Protein AF-A0A091EJ74-F1 (afdb_monomer_lite)

Radius of gyration: 9.72 Å; chains: 1; bounding box: 23×18×27 Å

pLDDT: mean 90.73, std 9.33, range [53.59, 97.06]

Structure (mmCIF, N/CA/C/O backbone):
data_AF-A0A091EJ74-F1
#
_entry.id   AF-A0A091EJ74-F1
#
loop_
_atom_site.group_PDB
_atom_site.id
_atom_site.type_symbol
_atom_site.label_atom_id
_atom_site.label_alt_id
_atom_site.label_comp_id
_atom_site.label_asym_id
_atom_site.label_entity_id
_atom_site.label_seq_id
_atom_site.pdbx_PDB_ins_code
_atom_site.Cartn_x
_atom_site.Cartn_y
_atom_site.Cartn_z
_atom_site.occupancy
_atom_site.B_iso_or_equiv
_atom_site.auth_seq_id
_atom_site.auth_comp_id
_atom_site.auth_asym_id
_atom_site.auth_atom_id
_atom_site.pdbx_PDB_model_num
ATOM 1 N N . ALA A 1 1 ? -14.109 2.954 19.132 1.00 53.59 1 ALA A N 1
ATOM 2 C CA . ALA A 1 1 ? -14.042 2.788 17.668 1.00 53.59 1 ALA A CA 1
ATOM 3 C C . ALA A 1 1 ? -12.666 2.242 17.322 1.00 53.59 1 ALA A C 1
ATOM 5 O O . ALA A 1 1 ? -11.682 2.844 17.733 1.00 53.59 1 ALA A O 1
ATOM 6 N N . TYR A 1 2 ? -12.578 1.087 16.662 1.00 58.91 2 TYR A N 1
ATOM 7 C CA . TYR A 1 2 ? -11.309 0.629 16.099 1.00 58.91 2 TYR A CA 1
ATOM 8 C C . TYR A 1 2 ? -10.956 1.600 14.972 1.00 58.91 2 TYR A C 1
ATOM 10 O O . TYR A 1 2 ? -11.647 1.649 13.956 1.00 58.91 2 TYR A O 1
ATOM 18 N N . SER A 1 3 ? -9.987 2.480 15.216 1.00 72.44 3 SER A N 1
ATOM 19 C CA . SER A 1 3 ? -9.645 3.537 14.270 1.00 72.44 3 SER A CA 1
ATOM 20 C C . SER A 1 3 ? -9.202 2.905 12.953 1.00 72.44 3 SER A C 1
ATOM 22 O O . SER A 1 3 ? -8.335 2.030 12.953 1.00 72.44 3 SER A O 1
ATOM 24 N N . GLN A 1 4 ? -9.755 3.368 11.829 1.00 72.62 4 GLN A N 1
ATOM 25 C CA . GLN A 1 4 ? -9.337 2.932 10.487 1.00 72.62 4 GLN A CA 1
ATOM 26 C C . GLN A 1 4 ? -7.812 3.039 10.306 1.00 72.62 4 GLN A C 1
ATOM 28 O O . GLN A 1 4 ? -7.212 2.209 9.630 1.00 72.62 4 GLN A O 1
ATOM 33 N N . GLU A 1 5 ? -7.178 3.994 11.000 1.00 78.12 5 GLU A N 1
ATOM 34 C CA . GLU A 1 5 ? -5.723 4.149 11.077 1.00 78.12 5 GLU A CA 1
ATOM 35 C C . GLU A 1 5 ? -4.995 2.872 11.526 1.00 78.12 5 GLU A C 1
ATOM 37 O O . GLU A 1 5 ? -4.003 2.473 10.912 1.00 78.12 5 GLU A O 1
ATOM 42 N N . ALA A 1 6 ? -5.507 2.204 12.561 1.00 83.00 6 ALA A N 1
ATOM 43 C CA . ALA A 1 6 ? -4.938 0.967 13.078 1.00 83.00 6 ALA A CA 1
ATOM 44 C C . ALA A 1 6 ? -5.270 -0.227 12.173 1.00 83.00 6 ALA A C 1
ATOM 46 O O . ALA A 1 6 ? -4.396 -1.054 11.933 1.00 83.00 6 ALA A O 1
ATOM 47 N N . SER A 1 7 ? -6.494 -0.283 11.635 1.00 89.62 7 SER A N 1
ATOM 48 C CA . SER A 1 7 ? -6.964 -1.394 10.794 1.00 89.62 7 SER A CA 1
ATOM 49 C C . SER A 1 7 ? -6.129 -1.582 9.535 1.00 89.62 7 SER A C 1
ATOM 51 O O . SER A 1 7 ? -5.652 -2.674 9.243 1.00 89.62 7 SER A O 1
ATOM 53 N N . ASP A 1 8 ? -5.948 -0.500 8.794 1.00 92.94 8 ASP A N 1
ATOM 54 C CA . ASP A 1 8 ? -5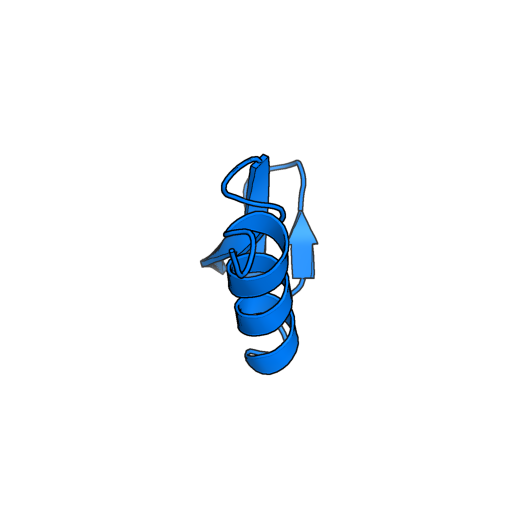.300 -0.484 7.488 1.00 92.94 8 ASP A CA 1
ATOM 55 C C . ASP A 1 8 ? -3.781 -0.697 7.617 1.00 92.94 8 ASP A C 1
ATOM 57 O O . ASP A 1 8 ? -3.187 -1.545 6.951 1.00 92.94 8 ASP A O 1
ATOM 61 N N . THR A 1 9 ? -3.168 -0.055 8.617 1.00 93.31 9 THR A N 1
ATOM 62 C CA . THR A 1 9 ? -1.756 -0.286 8.965 1.00 93.31 9 THR A CA 1
ATOM 63 C C . THR A 1 9 ? -1.505 -1.730 9.412 1.00 93.31 9 THR A C 1
ATOM 65 O O . THR A 1 9 ? -0.490 -2.329 9.047 1.00 93.31 9 THR A O 1
ATOM 68 N N . LEU A 1 10 ? -2.421 -2.315 10.192 1.00 94.56 10 LEU A N 1
ATOM 69 C CA . LEU A 1 10 ? -2.312 -3.705 10.629 1.00 94.56 10 LEU A CA 1
ATOM 70 C C . LEU A 1 10 ? -2.492 -4.672 9.453 1.00 94.56 10 LEU A C 1
ATOM 72 O 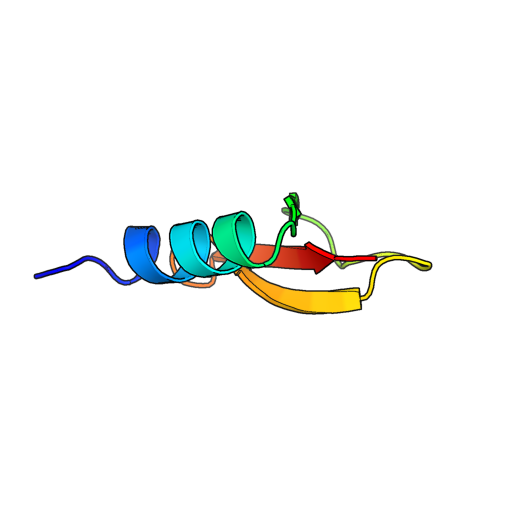O . LEU A 1 10 ? -1.725 -5.626 9.341 1.00 94.56 10 LEU A O 1
ATOM 76 N N . ALA A 1 11 ? -3.459 -4.427 8.568 1.00 94.75 11 ALA A N 1
ATOM 77 C CA . ALA A 1 11 ? -3.685 -5.232 7.369 1.00 94.75 11 ALA A CA 1
ATOM 78 C C . ALA A 1 11 ? -2.462 -5.226 6.437 1.00 94.75 11 ALA A C 1
ATOM 80 O O . ALA A 1 11 ? -2.030 -6.287 5.974 1.00 94.75 11 ALA A O 1
ATOM 81 N N . CYS A 1 12 ? -1.840 -4.058 6.242 1.00 95.81 12 CYS A N 1
ATOM 82 C CA . CYS A 1 12 ? -0.604 -3.939 5.477 1.00 95.81 12 CYS A CA 1
ATOM 83 C C . CYS A 1 12 ? 0.531 -4.779 6.081 1.00 95.81 12 CYS A C 1
ATOM 85 O O . CYS A 1 12 ? 1.162 -5.583 5.388 1.00 95.81 12 CYS A O 1
ATOM 87 N N . ARG A 1 13 ? 0.741 -4.662 7.402 1.00 94.06 13 ARG A N 1
ATOM 88 C CA . ARG A 1 13 ?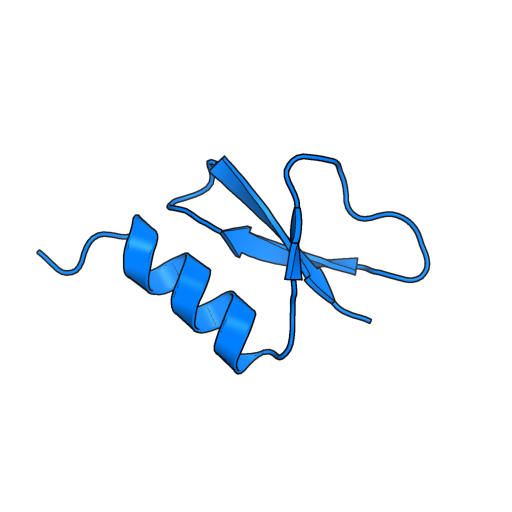 1.754 -5.439 8.130 1.00 94.06 13 ARG A CA 1
ATOM 89 C C . ARG A 1 13 ? 1.498 -6.945 8.031 1.00 94.06 13 ARG A C 1
ATOM 91 O O . ARG A 1 13 ? 2.434 -7.701 7.781 1.00 94.06 13 ARG A O 1
ATOM 98 N N . GLN A 1 14 ? 0.252 -7.387 8.203 1.00 95.50 14 GLN A N 1
ATOM 99 C CA . GLN A 1 14 ? -0.123 -8.803 8.087 1.00 95.50 14 GLN A CA 1
ATOM 100 C C . GLN A 1 14 ? 0.124 -9.350 6.678 1.00 95.50 14 GLN A C 1
ATOM 102 O O . GLN A 1 14 ? 0.562 -10.487 6.520 1.00 95.50 14 GLN A O 1
ATOM 107 N N . SER A 1 15 ? -0.057 -8.512 5.659 1.00 94.06 15 SER A N 1
ATOM 108 C CA . SER A 1 15 ? 0.227 -8.857 4.266 1.00 94.06 15 SER A CA 1
ATOM 109 C C . SER A 1 15 ? 1.723 -8.909 3.936 1.00 94.06 15 SER A C 1
ATOM 111 O O . SER A 1 15 ? 2.069 -9.237 2.799 1.00 94.06 15 SER A O 1
ATOM 113 N N . ARG A 1 16 ? 2.607 -8.625 4.908 1.00 95.56 16 ARG A N 1
ATOM 114 C CA . ARG A 1 16 ? 4.057 -8.415 4.734 1.00 95.56 16 ARG A CA 1
ATOM 115 C C . ARG A 1 16 ? 4.384 -7.251 3.788 1.00 95.56 16 ARG A C 1
ATOM 117 O O . ARG A 1 16 ? 5.416 -7.268 3.124 1.00 95.56 16 ARG A O 1
ATOM 124 N N . GLY A 1 17 ? 3.487 -6.268 3.710 1.00 95.31 17 GLY A N 1
ATOM 125 C CA . GLY A 1 17 ? 3.714 -5.012 3.004 1.00 95.31 17 GLY A CA 1
ATOM 126 C C . GLY A 1 17 ? 4.436 -3.982 3.876 1.00 95.31 17 GLY A C 1
ATOM 127 O O . GLY A 1 17 ? 4.589 -4.152 5.088 1.00 95.31 17 GLY A O 1
ATOM 128 N N . SER A 1 18 ? 4.861 -2.892 3.245 1.00 94.56 18 SER A N 1
ATOM 129 C CA . SER A 1 18 ? 5.499 -1.738 3.869 1.00 94.56 18 SER A CA 1
ATOM 130 C C . SER A 1 18 ? 4.714 -0.466 3.566 1.00 94.56 18 SER A C 1
ATOM 132 O O . SER A 1 18 ? 4.289 -0.235 2.436 1.00 94.56 18 SER A O 1
ATOM 134 N N . CYS A 1 19 ? 4.535 0.372 4.581 1.00 95.06 19 CYS A N 1
ATOM 135 C CA . CYS A 1 19 ? 3.827 1.637 4.450 1.00 95.06 19 CYS A CA 1
ATOM 136 C C . CYS A 1 19 ? 4.762 2.721 3.901 1.00 95.06 19 CYS A C 1
ATOM 138 O O . CYS A 1 19 ? 5.773 3.041 4.525 1.00 95.06 19 CYS A O 1
ATOM 140 N N . SER A 1 20 ? 4.395 3.319 2.773 1.00 93.81 20 SER A N 1
ATOM 141 C CA . SER A 1 20 ? 5.169 4.339 2.069 1.00 93.81 20 SER A CA 1
ATOM 142 C C . SER A 1 20 ? 4.396 5.655 1.956 1.00 93.81 20 SER A C 1
ATOM 144 O O . SER A 1 20 ? 3.190 5.665 1.712 1.00 93.81 20 SER A O 1
ATOM 146 N N . PHE A 1 21 ? 5.102 6.778 2.112 1.00 93.94 21 PHE A N 1
ATOM 147 C CA . PHE A 1 21 ? 4.575 8.122 1.824 1.00 93.94 21 PHE A CA 1
ATOM 148 C C . PHE A 1 21 ? 4.608 8.449 0.325 1.00 93.94 21 PHE A C 1
ATOM 150 O O . PHE A 1 21 ? 3.894 9.336 -0.134 1.00 93.94 21 PHE A O 1
ATOM 157 N N . VAL A 1 22 ? 5.438 7.736 -0.438 1.00 94.06 22 VAL A N 1
ATOM 158 C CA . VAL A 1 22 ? 5.565 7.879 -1.892 1.00 94.06 22 VAL A CA 1
ATOM 159 C C . VAL A 1 22 ? 4.790 6.765 -2.610 1.00 94.06 22 VAL A C 1
ATOM 161 O O . VAL A 1 22 ? 4.533 5.723 -1.995 1.00 94.06 22 VAL A O 1
ATOM 164 N N . PRO A 1 23 ? 4.399 6.954 -3.889 1.00 93.62 23 PRO A N 1
ATOM 165 C CA . PRO A 1 23 ? 3.866 5.872 -4.716 1.00 93.62 23 PRO A CA 1
ATOM 166 C C . PRO A 1 23 ? 4.733 4.612 -4.637 1.00 93.62 23 PRO A C 1
ATOM 168 O O . PRO A 1 23 ? 5.957 4.711 -4.550 1.00 93.62 23 PRO A O 1
ATOM 171 N N . CYS A 1 24 ? 4.103 3.438 -4.670 1.00 94.56 24 CYS A N 1
ATOM 172 C CA . CYS A 1 24 ? 4.849 2.192 -4.784 1.00 94.56 24 CYS A CA 1
ATOM 173 C C . CYS A 1 24 ? 5.576 2.176 -6.130 1.00 94.56 24 CYS A C 1
ATOM 175 O O . CYS A 1 24 ? 4.971 2.429 -7.173 1.00 94.56 24 CYS A O 1
ATOM 177 N N . SER A 1 25 ? 6.876 1.913 -6.087 1.00 92.88 25 SER A N 1
ATOM 178 C CA . SER A 1 25 ? 7.721 1.830 -7.273 1.00 92.88 25 SER A CA 1
ATOM 179 C C . SER A 1 25 ? 7.992 0.373 -7.591 1.00 92.88 25 SER A C 1
ATOM 181 O O . SER A 1 25 ? 8.255 -0.411 -6.676 1.00 92.88 25 SER A O 1
ATOM 183 N N . ALA 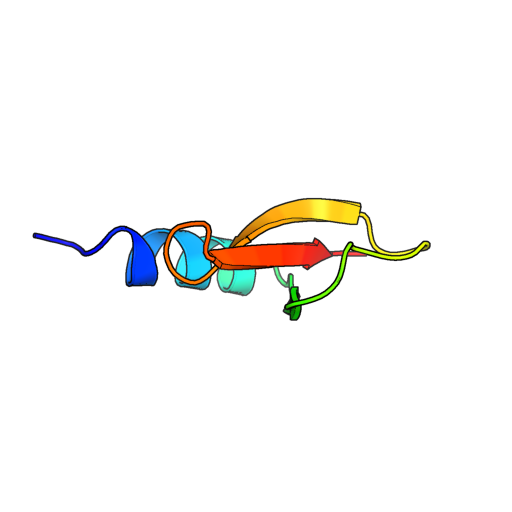A 1 26 ? 7.994 0.028 -8.881 1.00 89.81 26 ALA A N 1
ATOM 184 C CA . ALA A 1 26 ? 8.360 -1.310 -9.325 1.00 89.81 26 ALA A CA 1
ATOM 185 C C . ALA A 1 26 ? 9.695 -1.736 -8.682 1.00 89.81 26 ALA A C 1
ATOM 187 O O . ALA A 1 26 ? 10.631 -0.931 -8.630 1.00 89.81 26 ALA A O 1
ATOM 188 N N . PRO A 1 27 ? 9.789 -2.971 -8.167 1.00 90.94 27 PRO A N 1
ATOM 189 C CA . PRO A 1 27 ? 8.851 -4.093 -8.332 1.00 90.94 27 PRO A CA 1
ATOM 190 C C . PRO A 1 27 ? 7.701 -4.157 -7.308 1.00 90.94 27 PRO A C 1
ATOM 192 O O . PRO A 1 27 ? 6.916 -5.096 -7.345 1.00 90.94 27 PRO A O 1
ATOM 195 N N . LEU A 1 28 ? 7.580 -3.184 -6.404 1.00 94.56 28 LEU A N 1
ATOM 196 C CA . LEU A 1 28 ? 6.534 -3.164 -5.383 1.00 94.56 28 LEU A CA 1
ATOM 197 C C . LEU A 1 28 ? 5.207 -2.654 -5.961 1.00 94.56 28 LEU A C 1
ATOM 199 O O . LEU A 1 28 ? 5.159 -1.599 -6.597 1.00 94.56 28 LEU A O 1
ATOM 203 N N . VAL A 1 29 ? 4.117 -3.354 -5.660 1.00 95.50 29 VAL A N 1
ATOM 204 C CA . VAL A 1 29 ? 2.748 -2.986 -6.031 1.00 95.50 29 VAL A CA 1
ATOM 205 C C . VAL A 1 29 ? 1.978 -2.429 -4.835 1.00 95.50 29 VAL A C 1
ATOM 207 O O . VAL A 1 29 ? 2.196 -2.828 -3.688 1.00 95.50 29 VAL A O 1
ATOM 210 N N . GLU A 1 30 ? 1.074 -1.487 -5.099 1.00 95.81 30 GLU A N 1
ATOM 211 C CA . GLU A 1 30 ? 0.130 -0.992 -4.097 1.00 95.81 30 GLU A CA 1
ATOM 212 C C . GLU A 1 30 ? -0.947 -2.055 -3.848 1.00 95.81 30 GLU A C 1
ATOM 214 O O . GLU A 1 30 ? -1.658 -2.450 -4.768 1.00 95.81 30 GLU A O 1
ATOM 219 N N . ILE A 1 31 ? -1.063 -2.520 -2.604 1.00 95.88 31 ILE A N 1
ATOM 220 C CA . ILE A 1 31 ? -2.052 -3.532 -2.187 1.00 95.88 31 ILE A CA 1
ATOM 221 C C . ILE A 1 31 ? -3.114 -2.974 -1.231 1.00 95.88 31 ILE A C 1
ATOM 223 O O . ILE A 1 31 ? -3.972 -3.710 -0.751 1.00 95.88 31 ILE A O 1
ATOM 227 N N . GLY A 1 32 ? -3.029 -1.686 -0.906 1.00 94.38 32 GLY A N 1
ATOM 228 C CA . GLY A 1 32 ? -3.901 -1.015 0.049 1.00 94.38 32 GLY A CA 1
ATOM 229 C C . GLY A 1 32 ? -3.263 0.261 0.578 1.00 94.38 32 GLY A C 1
ATOM 230 O O . GLY A 1 32 ? -2.341 0.812 -0.028 1.00 94.38 32 GLY A O 1
ATOM 231 N N . THR A 1 33 ? -3.712 0.709 1.744 1.00 94.94 33 THR A N 1
ATOM 232 C CA . THR A 1 33 ? -3.229 1.937 2.374 1.00 94.94 33 THR A CA 1
ATOM 233 C C . THR A 1 33 ? -2.549 1.661 3.723 1.00 94.94 33 THR A C 1
ATOM 235 O O . THR A 1 33 ? -2.502 0.524 4.197 1.00 94.94 33 THR A O 1
ATOM 238 N N . CYS A 1 34 ? -1.949 2.685 4.335 1.00 95.00 34 CYS A N 1
ATOM 239 C CA . CYS A 1 34 ? -1.682 2.687 5.774 1.00 95.00 34 CYS A CA 1
ATOM 240 C C . CYS A 1 34 ? -2.101 4.010 6.419 1.00 95.00 34 CYS A C 1
ATOM 242 O O . CYS A 1 34 ? -2.277 5.040 5.763 1.00 95.00 34 CYS A O 1
ATOM 244 N N . ARG A 1 35 ? -2.175 3.999 7.754 1.00 92.81 35 ARG A N 1
ATOM 245 C CA . ARG A 1 35 ? -2.530 5.148 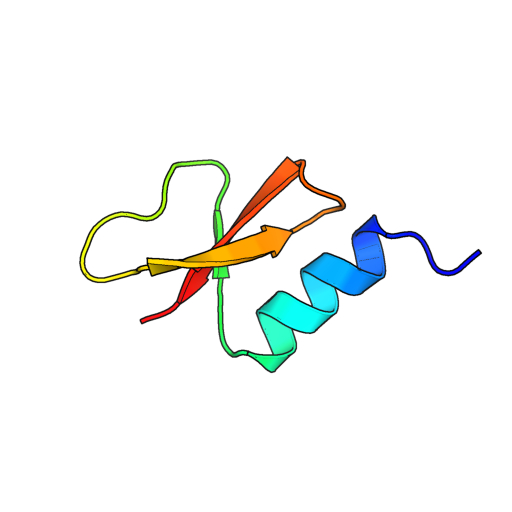8.595 1.00 92.81 35 ARG A CA 1
ATOM 246 C C . ARG A 1 35 ? -3.831 5.828 8.153 1.00 92.81 35 ARG A C 1
ATOM 248 O O . ARG A 1 35 ? -3.930 7.054 8.150 1.00 92.81 35 ARG A O 1
ATOM 255 N N . GLY A 1 36 ? -4.830 5.016 7.806 1.00 90.56 36 GLY A N 1
ATOM 256 C CA . GLY A 1 36 ? -6.170 5.492 7.476 1.00 90.56 36 GLY A CA 1
ATOM 257 C C . GLY A 1 36 ? -6.185 6.215 6.135 1.00 90.56 36 GLY A C 1
ATOM 258 O O . GLY A 1 36 ? -6.737 7.306 6.040 1.00 90.56 36 GLY A O 1
ATOM 259 N N . GLY A 1 37 ? -5.510 5.648 5.131 1.00 91.25 37 GLY A N 1
ATOM 260 C CA . GLY A 1 37 ? -5.450 6.225 3.786 1.00 91.25 37 GLY A CA 1
ATOM 261 C C . GLY A 1 37 ? -4.354 7.269 3.560 1.00 91.25 37 GLY A C 1
ATOM 262 O O . GLY A 1 37 ? -4.195 7.743 2.441 1.00 91.25 37 GLY A O 1
ATOM 263 N N . LYS A 1 38 ? -3.584 7.644 4.589 1.00 93.00 38 LYS A N 1
ATOM 264 C CA . LYS A 1 38 ? -2.529 8.673 4.468 1.00 93.00 38 LYS A CA 1
ATOM 265 C C . LYS A 1 38 ? -1.273 8.166 3.759 1.00 93.00 38 LYS A C 1
ATOM 267 O O . LYS A 1 38 ? -0.486 8.968 3.268 1.00 93.00 38 LYS A O 1
ATOM 272 N N . LEU A 1 39 ? -1.061 6.854 3.767 1.00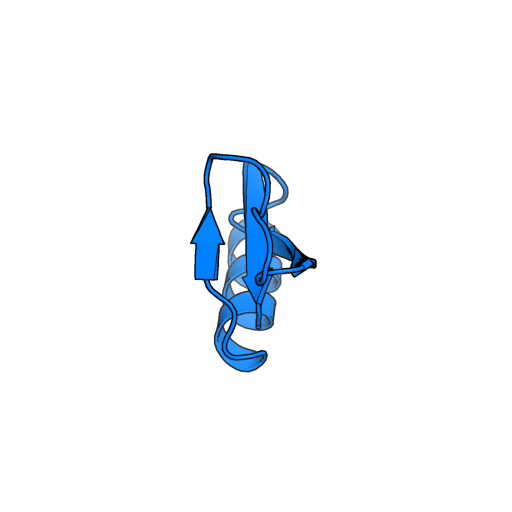 95.31 39 LEU A N 1
ATOM 273 C CA . LEU A 1 39 ? 0.089 6.171 3.183 1.00 95.31 39 LEU A CA 1
ATOM 274 C C . LEU A 1 39 ? -0.378 5.067 2.245 1.00 95.31 39 LEU A C 1
ATOM 276 O O . LEU A 1 39 ? -1.511 4.600 2.337 1.00 95.31 39 LEU A O 1
ATOM 280 N N . ARG A 1 40 ? 0.540 4.593 1.412 1.00 96.12 40 ARG A N 1
ATOM 281 C CA . ARG A 1 40 ? 0.342 3.442 0.534 1.00 96.12 40 ARG A CA 1
ATOM 282 C C . ARG A 1 40 ? 0.957 2.200 1.149 1.00 96.12 40 ARG A C 1
ATOM 284 O O . ARG A 1 40 ? 2.082 2.254 1.638 1.00 96.12 40 ARG A O 1
ATOM 291 N N . CYS A 1 41 ? 0.239 1.086 1.115 1.00 96.94 41 CYS A N 1
ATOM 292 C CA . CYS A 1 41 ? 0.802 -0.208 1.457 1.00 96.94 41 CYS A CA 1
ATOM 293 C C . CYS A 1 41 ? 1.427 -0.829 0.208 1.00 96.94 41 CYS A C 1
ATOM 295 O O . CYS A 1 41 ? 0.715 -1.256 -0.700 1.00 96.94 41 CYS A O 1
ATOM 297 N N . CYS A 1 42 ? 2.753 -0.885 0.173 1.00 97.06 42 CYS A N 1
ATOM 298 C CA . CYS A 1 42 ? 3.522 -1.445 -0.928 1.00 97.06 42 CYS A CA 1
ATOM 299 C C . CYS A 1 42 ? 4.004 -2.852 -0.581 1.00 97.06 42 CYS A C 1
ATOM 301 O O . CYS A 1 42 ? 4.553 -3.071 0.500 1.00 97.06 42 CYS A O 1
ATOM 303 N N . LYS A 1 43 ? 3.851 -3.804 -1.494 1.00 95.88 43 LYS A N 1
ATOM 304 C CA . LYS A 1 43 ? 4.315 -5.184 -1.318 1.00 95.88 43 LYS A CA 1
ATOM 305 C C . LYS A 1 43 ? 4.988 -5.680 -2.594 1.00 95.88 43 LYS A C 1
ATOM 307 O O . LYS A 1 43 ? 4.627 -5.230 -3.673 1.00 95.88 43 LYS A O 1
ATOM 312 N N . TRP A 1 44 ? 5.972 -6.566 -2.444 1.00 89.56 44 TRP A N 1
ATOM 313 C CA . TRP A 1 44 ? 6.531 -7.333 -3.559 1.00 89.56 44 TRP A CA 1
ATOM 314 C C . TRP A 1 44 ? 5.480 -8.260 -4.171 1.00 89.56 44 TRP A C 1
ATOM 316 O O . TRP A 1 44 ? 4.665 -8.816 -3.392 1.00 89.56 44 TRP A O 1
#

Sequence (44 aa):
AYSQEASDTLACRQSRGSCSFVPCSAPLVEIGTCRGGKLRCCKW

InterPro domains:
  IPR001855 Beta-defensin-like domain [PF00711] (8-43)

Foldseek 3Di:
DCDLQNVQQVVLVVVVWDWAQDAADPPWDFPGHHRNNNTTTTDD

Organism: Corvus brachyrhynchos (NCBI:txid85066)

Secondary structure (DSSP, 8-state):
---HHHHHHHHHHHTT-EEESSPPPTT-EEEEEETTTTEEEEE-